Protein AF-A0A7S2DD10-F1 (afdb_monomer_lite)

Foldseek 3Di:
DDDDDDPPPPPPPPPDPPPPPCLLVLAQCVVVVVPQQVPDPDPVSVLVSCVVCLVVGDPSVVLVNQLFVQQQVVLCVQDHGTPSDSSSSCCLQPVDDLVRGDPSNSVSHDDPPPPDDPPPPQDPVNVVVVVVVVVVVVVVVVVVVVVVVVVVVVPVPPDDPDPDPVVVVVVPPPDDDDD

pLDDT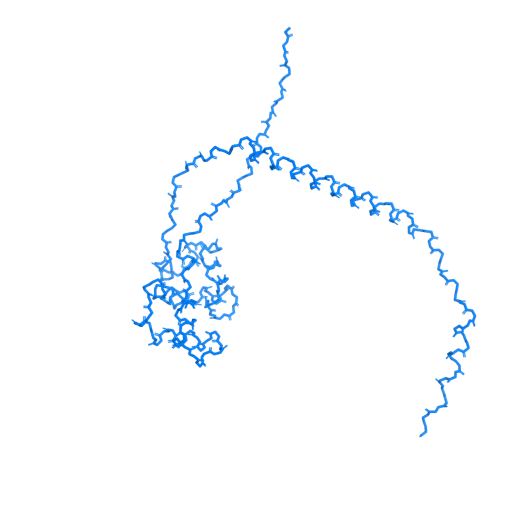: mean 71.09, std 17.55, range [38.5, 95.31]

Radius of gyration: 30.31 Å; chains: 1; bounding box: 84×60×71 Å

Sequence (179 aa):
DSLSNVTMKTLLFAFFLTSVPHVVRANCDKAVGDGLCPDAFTLEETATCLIANREKVYDTCKAFIDMNVKCGSELARCGGGIAWGGDATLCVTQWTRKEDLSPECASTLPEPVVEEEKEEEVDDATAARRAKRKRARAKAAEEVRNLNEKNSKKGKGAKKPKPSKRSRRKAKAIDDDDL

Organism: NCBI:txid3111310

Secondary structure (DSSP, 8-state):
---------------------GGGG--SHHHHHTTSSTT--SHHHHHHHHHHTGGGS-HHHHHHHHHHHHTHHHHHHTTSS---SHHHHHIIIIIS-GGGS-HHHHHHSPP------------HHHHHHHHHHHHHHHHHHHHHHHHHHHHHHHGGG---PPPPTTGGGTTTSSSS---

Structure (mmCIF, N/CA/C/O backbone):
data_AF-A0A7S2DD10-F1
#
_entry.id   AF-A0A7S2DD10-F1
#
loop_
_atom_site.group_PDB
_atom_site.id
_atom_site.type_symbol
_atom_site.label_atom_id
_atom_site.label_alt_id
_atom_site.label_comp_id
_atom_site.label_asym_id
_atom_site.label_entity_id
_atom_site.label_seq_id
_atom_site.pdbx_PDB_ins_code
_atom_site.Cartn_x
_atom_site.Cartn_y
_atom_site.Cartn_z
_atom_site.occupancy
_atom_site.B_iso_or_equiv
_atom_site.auth_seq_id
_atom_site.auth_comp_id
_atom_site.auth_asym_id
_atom_site.auth_atom_id
_atom_site.pdbx_PDB_model_num
ATOM 1 N N . ASP A 1 1 ? -51.192 -15.282 31.473 1.00 41.16 1 ASP A N 1
ATOM 2 C CA . ASP A 1 1 ? -50.997 -14.746 30.106 1.00 41.16 1 ASP A CA 1
ATOM 3 C C . ASP A 1 1 ? -50.657 -13.269 30.191 1.00 41.16 1 ASP A C 1
ATOM 5 O O . ASP A 1 1 ? -51.283 -12.585 30.981 1.00 41.16 1 ASP A O 1
ATOM 9 N N . SER A 1 2 ? -49.714 -12.663 29.484 1.00 41.16 2 SER A N 1
ATOM 10 C CA . SER A 1 2 ? -48.621 -13.097 28.618 1.00 41.16 2 SER A CA 1
ATOM 11 C C . SER A 1 2 ? -47.687 -11.877 28.500 1.00 41.16 2 SER A C 1
ATOM 13 O O . SER A 1 2 ? -48.106 -10.741 28.733 1.00 41.16 2 SER A O 1
ATOM 15 N N . LEU A 1 3 ? -46.414 -12.122 28.216 1.00 43.12 3 LEU A N 1
ATOM 16 C CA . LEU A 1 3 ? -45.301 -11.185 28.339 1.00 43.12 3 LEU A CA 1
ATOM 17 C C . LEU A 1 3 ? -45.312 -10.030 27.315 1.00 43.12 3 LEU A C 1
ATOM 19 O O . LEU A 1 3 ? -45.452 -10.234 26.117 1.00 43.12 3 LEU A O 1
ATOM 23 N N . SER A 1 4 ? -45.054 -8.826 27.829 1.00 47.06 4 SER A N 1
ATOM 24 C CA . SER A 1 4 ? -43.957 -7.927 27.434 1.00 47.06 4 SER A CA 1
ATOM 25 C C . SER A 1 4 ? -43.593 -7.815 25.941 1.00 47.06 4 SER A C 1
ATOM 27 O O . SER A 1 4 ? -42.701 -8.503 25.448 1.00 47.06 4 SER A O 1
ATOM 29 N N . ASN A 1 5 ? -44.160 -6.814 25.263 1.00 47.09 5 ASN A N 1
ATOM 30 C CA . ASN A 1 5 ? -43.625 -6.271 24.011 1.00 47.09 5 ASN A CA 1
ATOM 31 C C . ASN A 1 5 ? -42.344 -5.461 24.287 1.00 47.09 5 ASN A C 1
ATOM 33 O O . ASN A 1 5 ? -42.412 -4.281 24.631 1.00 47.09 5 ASN A O 1
ATOM 37 N N . VAL A 1 6 ? -41.171 -6.080 24.128 1.00 45.56 6 VAL A N 1
ATOM 38 C CA . VAL A 1 6 ? -39.887 -5.367 24.047 1.00 45.56 6 VAL A CA 1
ATOM 39 C C . VAL A 1 6 ? -39.409 -5.432 22.604 1.00 45.56 6 VAL A C 1
ATOM 41 O O . VAL A 1 6 ? -38.817 -6.409 22.157 1.00 45.56 6 VAL A O 1
ATOM 44 N N . THR A 1 7 ? -39.691 -4.366 21.862 1.00 43.81 7 THR A N 1
ATOM 45 C CA . THR A 1 7 ? -39.184 -4.109 20.515 1.00 43.81 7 THR A CA 1
ATOM 46 C C . THR A 1 7 ? -37.665 -3.919 20.578 1.00 43.81 7 THR A C 1
ATOM 48 O O . THR A 1 7 ? -37.153 -2.820 20.799 1.00 43.81 7 THR A O 1
ATOM 51 N N . MET A 1 8 ? -36.920 -5.014 20.405 1.00 41.28 8 MET A N 1
ATOM 52 C CA . MET A 1 8 ? -35.482 -4.988 20.141 1.00 41.28 8 MET A CA 1
ATOM 53 C C . MET A 1 8 ? -35.248 -4.328 18.779 1.00 41.28 8 MET A C 1
ATOM 55 O O . MET A 1 8 ? -35.354 -4.958 17.734 1.00 41.28 8 MET A O 1
ATOM 59 N N . LYS A 1 9 ? -34.930 -3.030 18.789 1.00 43.28 9 LYS A N 1
ATOM 60 C CA . LYS A 1 9 ? -34.330 -2.346 17.639 1.00 43.28 9 LYS A CA 1
ATOM 61 C C . LYS A 1 9 ? -32.928 -2.911 17.426 1.00 43.28 9 LYS A C 1
ATOM 63 O O . LYS A 1 9 ? -31.978 -2.530 18.113 1.00 43.28 9 LYS A O 1
ATOM 68 N N . THR A 1 10 ? -32.825 -3.843 16.488 1.00 46.47 10 THR A N 1
ATOM 69 C CA . THR A 1 10 ? -31.584 -4.418 15.976 1.00 46.47 10 THR A CA 1
ATOM 70 C C . THR A 1 10 ? -30.744 -3.301 15.357 1.00 46.47 10 THR A C 1
ATOM 72 O O . THR A 1 10 ? -30.996 -2.841 14.248 1.00 46.47 10 THR A O 1
ATOM 75 N N . LEU A 1 11 ? -29.763 -2.804 16.111 1.00 47.31 11 LEU A N 1
ATOM 76 C CA . LEU A 1 11 ? -28.723 -1.917 15.598 1.00 47.31 11 LEU A CA 1
ATOM 77 C C . LEU A 1 11 ? -27.771 -2.756 14.738 1.00 47.31 11 LEU A C 1
ATOM 79 O O . LEU A 1 11 ? -26.797 -3.315 15.248 1.00 47.31 11 LEU A O 1
ATOM 83 N N . LEU A 1 12 ? -28.088 -2.847 13.445 1.00 42.78 12 LEU A N 1
ATOM 84 C CA . LEU A 1 12 ? -27.205 -3.332 12.387 1.00 42.78 12 LEU A CA 1
ATOM 85 C C . LEU A 1 12 ? -25.994 -2.397 12.293 1.00 42.78 12 LEU A C 1
ATOM 87 O O . LEU A 1 12 ? -26.005 -1.382 11.604 1.00 42.78 12 LEU A O 1
ATOM 91 N N . PHE A 1 13 ? -24.945 -2.716 13.045 1.00 46.22 13 PHE A N 1
ATOM 92 C CA . PHE A 1 13 ? -23.623 -2.151 12.810 1.00 46.22 13 PHE A CA 1
ATOM 93 C C . PHE A 1 13 ? -22.974 -2.963 11.691 1.00 46.22 13 PHE A C 1
ATOM 95 O O . PHE A 1 13 ? -22.370 -4.004 11.950 1.00 46.22 13 PHE A O 1
ATOM 102 N N . ALA A 1 14 ? -23.138 -2.476 10.459 1.00 45.03 14 ALA A N 1
ATOM 103 C CA . ALA A 1 14 ? -22.429 -2.941 9.275 1.00 45.03 14 ALA A CA 1
ATOM 104 C C . A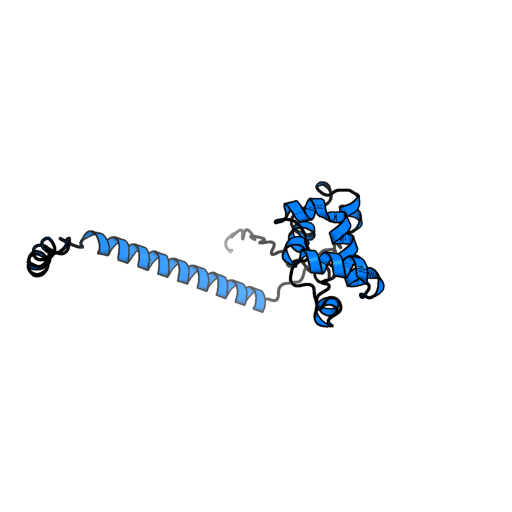LA A 1 14 ? -20.922 -2.766 9.502 1.00 45.03 14 ALA A C 1
ATOM 106 O O . ALA A 1 14 ? -20.374 -1.668 9.405 1.00 45.03 14 ALA A O 1
ATOM 107 N N . PHE A 1 15 ? -20.256 -3.847 9.899 1.00 46.59 15 PHE A N 1
ATOM 108 C CA . PHE A 1 15 ? -18.805 -3.889 9.955 1.00 46.59 15 PHE A CA 1
ATOM 109 C C . PHE A 1 15 ? -18.340 -4.466 8.625 1.00 46.59 15 PHE A C 1
ATOM 111 O O . PHE A 1 15 ? -18.319 -5.680 8.448 1.00 46.59 15 PHE A O 1
ATOM 118 N N . PHE A 1 16 ? -18.034 -3.564 7.693 1.00 38.50 16 PHE A N 1
ATOM 119 C CA . PHE A 1 16 ? -17.403 -3.854 6.412 1.00 38.50 16 PHE A CA 1
ATOM 120 C C . PHE A 1 16 ? -16.104 -4.633 6.656 1.00 38.50 16 PHE A C 1
ATOM 122 O O . PHE A 1 16 ? -15.060 -4.049 6.943 1.00 38.50 16 PHE A O 1
ATOM 129 N N . LEU A 1 17 ? -16.151 -5.962 6.574 1.00 45.66 17 LEU A N 1
ATOM 130 C CA . LEU A 1 17 ? -14.956 -6.742 6.286 1.00 45.66 17 LEU A CA 1
ATOM 131 C C . LEU A 1 17 ? -14.751 -6.647 4.781 1.00 45.66 17 LEU A C 1
ATOM 133 O O . LEU A 1 17 ? -15.208 -7.487 4.017 1.00 45.66 17 LEU A O 1
ATOM 137 N N . THR A 1 18 ? -14.104 -5.564 4.357 1.00 41.22 18 THR A N 1
ATOM 138 C CA . THR A 1 18 ? -13.596 -5.432 2.996 1.00 41.22 18 THR A CA 1
ATOM 139 C C . THR A 1 18 ? -12.593 -6.562 2.779 1.00 41.22 18 THR A C 1
ATOM 141 O O . THR A 1 18 ? -11.453 -6.481 3.246 1.00 41.22 18 THR A O 1
ATOM 144 N N . SER A 1 19 ? -13.022 -7.636 2.114 1.00 42.78 19 SER A N 1
ATOM 145 C CA . SER A 1 19 ? -12.125 -8.526 1.384 1.00 42.78 19 SER A CA 1
ATOM 146 C C . SER A 1 19 ? -11.408 -7.642 0.375 1.00 42.78 19 SER A C 1
ATOM 148 O O . SER A 1 19 ? -11.958 -7.259 -0.654 1.00 42.78 19 SER A O 1
ATOM 150 N N . VAL A 1 20 ? -10.234 -7.154 0.765 1.00 45.28 20 VAL A N 1
ATOM 151 C CA . VAL A 1 20 ? -9.464 -6.251 -0.073 1.00 45.28 20 VAL A CA 1
ATOM 152 C C . VAL A 1 20 ? -9.004 -7.093 -1.267 1.00 45.28 20 VAL A C 1
ATOM 154 O O . VAL A 1 20 ? -8.270 -8.066 -1.046 1.00 45.28 20 VAL A O 1
ATOM 157 N N . PRO A 1 21 ? -9.436 -6.783 -2.506 1.00 48.09 21 PRO A N 1
ATOM 158 C CA . PRO A 1 21 ? -9.063 -7.577 -3.666 1.00 48.09 21 PRO A CA 1
ATOM 159 C C . PRO A 1 21 ? -7.539 -7.688 -3.718 1.00 48.09 21 PRO A C 1
ATOM 161 O O . PRO A 1 21 ? -6.827 -6.726 -3.423 1.00 48.09 21 PRO A O 1
ATOM 164 N N . HIS A 1 22 ? -7.022 -8.867 -4.071 1.00 45.66 22 HIS A N 1
ATOM 165 C CA . HIS A 1 22 ? -5.585 -9.186 -4.051 1.00 45.66 22 HIS A CA 1
ATOM 166 C C . HIS A 1 22 ? -4.706 -8.226 -4.873 1.00 45.66 22 HIS A C 1
ATOM 168 O O . HIS A 1 22 ? -3.489 -8.208 -4.713 1.00 45.66 22 HIS A O 1
ATOM 174 N N . VAL A 1 23 ? -5.318 -7.376 -5.694 1.00 48.66 23 VAL A N 1
ATOM 175 C CA . VAL A 1 23 ? -4.671 -6.298 -6.444 1.00 48.66 23 VAL A CA 1
ATOM 176 C C . VAL A 1 23 ? -4.190 -5.153 -5.541 1.00 48.66 23 VAL A C 1
ATOM 178 O O . VAL A 1 23 ? -3.159 -4.559 -5.820 1.00 48.66 23 VAL A O 1
ATOM 181 N N . VAL A 1 24 ? -4.835 -4.890 -4.398 1.00 49.28 24 VAL A N 1
ATOM 182 C CA . VAL A 1 24 ? -4.359 -3.870 -3.431 1.00 49.28 24 VAL A CA 1
ATOM 183 C C . VAL A 1 24 ? -3.124 -4.357 -2.659 1.00 49.28 24 VAL A C 1
ATOM 185 O O . VAL A 1 24 ? -2.498 -3.602 -1.924 1.00 49.28 24 VAL A O 1
ATOM 188 N N . ARG A 1 25 ? -2.748 -5.628 -2.835 1.00 51.66 25 ARG A N 1
ATOM 189 C CA . ARG A 1 25 ? -1.508 -6.208 -2.312 1.00 51.66 25 ARG A CA 1
ATOM 190 C C . ARG A 1 25 ? -0.504 -6.532 -3.420 1.00 51.66 25 ARG A C 1
ATOM 192 O O . ARG A 1 25 ? 0.457 -7.261 -3.178 1.00 51.66 25 ARG A O 1
ATOM 199 N N . ALA A 1 26 ? -0.731 -6.025 -4.633 1.00 59.25 26 ALA A N 1
ATOM 200 C CA . ALA A 1 26 ? 0.226 -6.105 -5.723 1.00 59.25 26 ALA A CA 1
ATOM 201 C C . ALA A 1 26 ? 1.312 -5.046 -5.509 1.00 59.25 26 ALA A C 1
ATOM 203 O O . ALA A 1 26 ? 1.328 -4.017 -6.166 1.00 59.25 26 ALA A O 1
ATOM 204 N N . ASN A 1 27 ? 2.212 -5.290 -4.562 1.00 73.38 27 ASN A N 1
ATOM 205 C CA . ASN A 1 27 ? 3.394 -4.455 -4.396 1.00 73.38 27 ASN A CA 1
ATOM 206 C C . ASN A 1 27 ? 4.523 -5.025 -5.252 1.00 73.38 27 ASN A C 1
ATOM 208 O O . ASN A 1 27 ? 4.582 -6.236 -5.471 1.00 73.38 27 ASN A O 1
ATOM 212 N N . CYS A 1 28 ? 5.457 -4.178 -5.680 1.00 83.25 28 CYS A N 1
ATOM 213 C CA . CYS A 1 28 ? 6.710 -4.598 -6.313 1.00 83.25 28 CYS A CA 1
ATOM 214 C C . CYS A 1 28 ? 7.781 -5.034 -5.290 1.00 83.25 28 CYS A C 1
ATOM 216 O O . CYS A 1 28 ? 8.940 -5.214 -5.660 1.00 83.25 28 CYS A O 1
ATOM 218 N N . ASP A 1 29 ? 7.400 -5.237 -4.021 1.00 84.00 29 ASP A N 1
ATOM 219 C CA . ASP A 1 29 ? 8.297 -5.504 -2.887 1.00 84.00 29 ASP A CA 1
ATOM 220 C C . ASP A 1 29 ? 9.268 -6.656 -3.143 1.00 84.00 29 ASP A C 1
ATOM 222 O O . ASP A 1 29 ? 10.433 -6.570 -2.770 1.00 84.00 29 ASP A O 1
ATOM 226 N N . LYS A 1 30 ? 8.819 -7.725 -3.814 1.00 84.31 30 LYS A N 1
ATOM 227 C CA . LYS A 1 30 ? 9.697 -8.850 -4.148 1.00 84.31 30 LYS A CA 1
ATOM 228 C C . LYS A 1 30 ? 10.743 -8.455 -5.191 1.00 84.31 30 LYS A C 1
ATOM 230 O O . LYS A 1 30 ? 11.906 -8.772 -5.016 1.00 84.31 30 LYS A O 1
ATOM 235 N N . ALA A 1 31 ? 10.356 -7.733 -6.243 1.00 85.25 31 ALA A N 1
ATOM 236 C CA . ALA A 1 31 ? 11.300 -7.286 -7.268 1.00 85.25 31 ALA A CA 1
ATOM 237 C C . ALA A 1 31 ? 12.331 -6.295 -6.701 1.00 85.25 31 ALA A C 1
ATOM 239 O O . ALA A 1 31 ? 13.512 -6.366 -7.037 1.00 85.25 31 ALA A O 1
ATOM 240 N N . VAL A 1 32 ? 11.893 -5.403 -5.809 1.00 84.69 32 VAL A N 1
ATOM 241 C CA . VAL A 1 32 ? 12.782 -4.478 -5.093 1.00 84.69 32 VAL A CA 1
ATOM 242 C C . VAL A 1 32 ? 13.696 -5.248 -4.131 1.00 84.69 32 VAL A C 1
ATOM 244 O O . VAL A 1 32 ? 14.905 -5.040 -4.142 1.00 84.69 32 VAL A O 1
ATOM 247 N N . GLY A 1 33 ? 13.145 -6.187 -3.356 1.00 83.62 33 GLY A N 1
ATOM 248 C CA . GLY A 1 33 ? 13.887 -7.015 -2.399 1.00 83.62 33 GLY A CA 1
ATOM 249 C C . GLY A 1 33 ? 14.872 -7.999 -3.039 1.00 83.62 33 GLY A C 1
ATOM 250 O O . GLY A 1 33 ? 15.914 -8.274 -2.452 1.00 83.62 33 GLY A O 1
ATOM 251 N N . ASP A 1 34 ? 14.589 -8.468 -4.256 1.00 86.75 34 ASP A N 1
ATOM 252 C CA . ASP A 1 34 ? 15.485 -9.308 -5.063 1.00 86.75 34 ASP A CA 1
ATOM 253 C C . ASP A 1 34 ? 16.639 -8.491 -5.692 1.00 86.75 34 ASP A C 1
ATOM 255 O O . ASP A 1 34 ? 17.501 -9.047 -6.374 1.00 86.75 34 ASP A O 1
ATOM 259 N N . GLY A 1 35 ? 16.683 -7.173 -5.459 1.00 87.06 35 GLY A N 1
ATOM 260 C CA . GLY A 1 35 ? 17.782 -6.305 -5.878 1.00 87.06 35 GLY A CA 1
ATOM 261 C C . GLY A 1 35 ? 17.693 -5.829 -7.326 1.00 87.06 35 GLY A C 1
ATOM 262 O O . GLY A 1 35 ? 18.718 -5.483 -7.907 1.00 87.06 35 GLY A O 1
ATOM 263 N N . LEU A 1 36 ? 16.496 -5.789 -7.929 1.00 90.00 36 LEU A N 1
ATOM 264 C CA . LEU A 1 36 ? 16.321 -5.270 -9.295 1.00 90.00 36 LEU A CA 1
ATOM 265 C C . LEU A 1 36 ? 16.697 -3.782 -9.411 1.00 90.00 36 LEU A C 1
ATOM 267 O O . LEU A 1 36 ? 17.123 -3.334 -10.474 1.00 90.00 36 LEU A O 1
ATOM 271 N N . CYS A 1 37 ? 16.553 -3.037 -8.313 1.00 90.00 37 CYS A N 1
ATOM 272 C CA . CYS A 1 37 ? 16.845 -1.610 -8.210 1.00 90.00 37 CYS A CA 1
ATOM 273 C C . CYS A 1 37 ? 17.765 -1.342 -7.005 1.00 90.00 37 CYS A C 1
ATOM 275 O O . CYS A 1 37 ? 17.302 -0.800 -6.004 1.00 90.00 37 CYS A O 1
ATOM 277 N N . PRO A 1 38 ? 19.046 -1.753 -7.057 1.00 88.69 38 PRO A N 1
ATOM 278 C CA . PRO A 1 38 ? 19.941 -1.697 -5.899 1.00 88.69 38 PRO A CA 1
ATOM 279 C 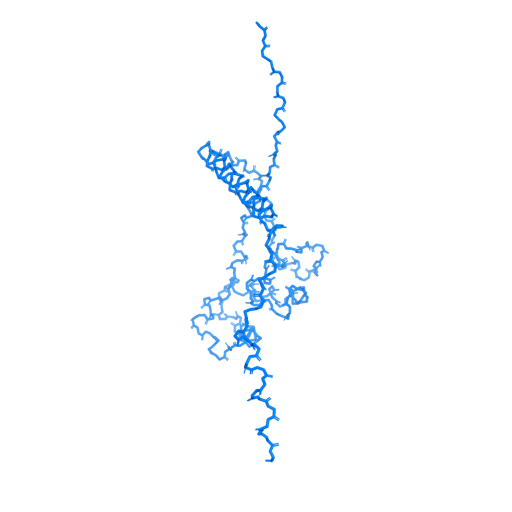C . PRO A 1 38 ? 20.383 -0.268 -5.549 1.00 88.69 38 PRO A C 1
ATOM 281 O O . PRO A 1 38 ? 20.688 0.007 -4.393 1.00 88.69 38 PRO A O 1
ATOM 284 N N . ASP A 1 39 ? 20.380 0.633 -6.534 1.00 89.69 39 ASP A N 1
ATOM 285 C CA . ASP A 1 39 ? 20.827 2.024 -6.391 1.00 89.69 39 ASP A CA 1
ATOM 286 C C . ASP A 1 39 ? 19.671 3.000 -6.115 1.00 89.69 39 ASP A C 1
ATOM 288 O O . ASP A 1 39 ? 19.875 4.209 -6.035 1.00 89.69 39 ASP A O 1
ATOM 292 N N . ALA A 1 40 ? 18.441 2.491 -6.007 1.00 86.44 40 ALA A N 1
ATOM 293 C CA . ALA A 1 40 ? 17.265 3.306 -5.754 1.00 86.44 40 ALA A CA 1
ATOM 294 C C . ALA A 1 40 ? 17.046 3.455 -4.245 1.00 86.44 40 ALA A C 1
ATOM 296 O O . ALA A 1 40 ? 16.572 2.534 -3.580 1.00 86.44 40 ALA A O 1
ATOM 297 N N . PHE A 1 41 ? 17.381 4.625 -3.702 1.00 82.44 41 PHE A N 1
ATOM 298 C CA . PHE A 1 41 ? 17.238 4.914 -2.270 1.00 82.44 41 PHE A CA 1
ATOM 299 C C . PHE A 1 41 ? 16.002 5.763 -1.974 1.00 82.44 41 PHE A C 1
ATOM 301 O O . PHE A 1 41 ? 15.492 5.763 -0.852 1.00 82.44 41 PHE A O 1
ATOM 308 N N . THR A 1 42 ? 15.504 6.474 -2.983 1.00 85.06 42 THR A N 1
ATOM 309 C CA . THR A 1 42 ? 14.269 7.254 -2.912 1.00 85.06 42 THR A CA 1
ATOM 310 C C . THR A 1 42 ? 13.115 6.552 -3.629 1.00 85.06 42 THR A C 1
ATOM 312 O O . THR A 1 42 ? 13.301 5.706 -4.510 1.00 85.06 42 THR A O 1
ATOM 315 N N . LEU A 1 43 ? 11.883 6.925 -3.270 1.00 78.94 43 LEU A N 1
ATOM 316 C CA . LEU A 1 43 ? 10.671 6.436 -3.937 1.00 78.94 43 LEU A CA 1
ATOM 317 C C . LEU A 1 43 ? 10.642 6.817 -5.425 1.00 78.94 43 LEU A C 1
ATOM 319 O O . LEU A 1 43 ? 10.184 6.024 -6.241 1.00 78.94 43 LEU A O 1
ATOM 323 N N . GLU A 1 44 ? 11.162 7.991 -5.788 1.00 82.88 44 GLU A N 1
ATOM 324 C CA . GLU A 1 44 ? 11.210 8.467 -7.176 1.00 82.88 44 GLU A CA 1
ATOM 325 C C . GLU A 1 44 ? 12.234 7.695 -8.020 1.00 82.88 44 GLU A C 1
ATOM 327 O O . GLU A 1 44 ? 11.953 7.306 -9.157 1.00 82.88 44 GLU A O 1
ATOM 332 N N . GLU A 1 45 ? 13.409 7.405 -7.459 1.00 87.69 45 GLU A N 1
ATOM 333 C CA . GLU A 1 45 ? 14.408 6.552 -8.114 1.00 87.69 45 GLU A CA 1
ATOM 334 C C . GLU A 1 45 ? 13.889 5.122 -8.266 1.00 87.69 45 GLU A C 1
ATOM 336 O O . GLU A 1 45 ? 14.058 4.506 -9.320 1.00 87.69 45 GLU A O 1
ATOM 341 N N . THR A 1 46 ? 13.197 4.612 -7.242 1.00 86.56 46 THR A N 1
ATOM 342 C CA . THR A 1 46 ? 12.590 3.275 -7.274 1.00 86.56 46 THR A CA 1
ATOM 343 C C . THR A 1 46 ? 11.523 3.207 -8.360 1.00 86.56 46 THR A C 1
ATOM 345 O O . THR A 1 46 ? 11.529 2.282 -9.169 1.00 86.56 46 THR A O 1
ATOM 348 N N . ALA A 1 47 ? 10.661 4.222 -8.441 1.00 84.75 47 ALA A N 1
ATOM 349 C CA . ALA A 1 47 ? 9.666 4.369 -9.497 1.00 84.75 47 ALA A CA 1
ATOM 350 C C . ALA A 1 47 ? 10.303 4.330 -10.887 1.00 84.75 47 ALA A C 1
ATOM 352 O O . ALA A 1 47 ? 9.921 3.529 -11.740 1.00 84.75 47 ALA A O 1
ATOM 353 N N . THR A 1 48 ? 11.312 5.176 -11.099 1.00 90.19 48 THR A N 1
ATOM 354 C CA . THR A 1 48 ? 11.999 5.313 -12.387 1.00 90.19 48 THR A CA 1
ATOM 355 C C . THR A 1 48 ? 12.671 4.002 -12.789 1.00 90.19 48 THR A C 1
ATOM 357 O O . THR A 1 48 ? 12.542 3.556 -13.930 1.00 90.19 48 THR A O 1
ATOM 360 N N . CYS A 1 49 ? 13.330 3.334 -11.840 1.00 92.06 49 CYS A N 1
ATOM 361 C CA . CYS A 1 49 ? 13.961 2.040 -12.066 1.00 92.06 49 CYS A CA 1
ATOM 362 C C . CYS A 1 49 ? 12.944 0.934 -12.393 1.00 92.06 49 CYS A C 1
ATOM 364 O O . CYS A 1 49 ? 13.171 0.153 -13.323 1.00 92.06 49 CYS A O 1
ATOM 366 N N . LEU A 1 50 ? 11.820 0.873 -11.673 1.00 90.44 50 LEU A N 1
ATOM 367 C CA . LEU A 1 50 ? 10.764 -0.113 -11.914 1.00 90.44 50 LEU A CA 1
ATOM 368 C C . LEU A 1 50 ? 10.091 0.098 -13.272 1.00 90.44 50 LEU A C 1
ATOM 370 O O . LEU A 1 50 ? 9.878 -0.873 -13.993 1.00 90.44 50 LEU A O 1
ATOM 374 N N . ILE A 1 51 ? 9.828 1.349 -13.663 1.00 91.56 51 ILE A N 1
ATOM 375 C CA . ILE A 1 51 ? 9.306 1.684 -14.996 1.00 91.56 51 ILE A CA 1
ATOM 376 C C . ILE A 1 51 ? 10.299 1.242 -16.082 1.00 91.56 51 ILE A C 1
ATOM 378 O O . ILE A 1 51 ? 9.906 0.584 -17.045 1.00 91.56 51 ILE A O 1
ATOM 382 N N . ALA A 1 52 ? 11.594 1.527 -15.909 1.00 93.56 52 ALA A N 1
ATOM 383 C CA . ALA A 1 52 ? 12.632 1.132 -16.865 1.00 93.56 52 ALA A CA 1
ATOM 384 C C . ALA A 1 52 ? 12.807 -0.395 -16.972 1.00 93.56 52 ALA A C 1
ATOM 386 O O . ALA A 1 52 ? 13.150 -0.915 -18.034 1.00 93.56 52 ALA A O 1
ATOM 387 N N . ASN A 1 53 ? 12.555 -1.128 -15.884 1.00 93.00 53 ASN A N 1
ATOM 388 C CA . ASN A 1 53 ? 12.670 -2.585 -15.823 1.00 93.00 53 ASN A CA 1
ATOM 389 C C . ASN A 1 53 ? 11.311 -3.296 -15.822 1.00 93.00 53 ASN A C 1
ATOM 391 O O . ASN A 1 53 ? 11.234 -4.457 -15.412 1.00 93.00 53 ASN A O 1
ATOM 395 N N . ARG A 1 54 ? 10.254 -2.648 -16.331 1.00 92.06 54 ARG A N 1
ATOM 396 C CA . ARG A 1 54 ? 8.886 -3.188 -16.350 1.00 92.06 54 ARG A CA 1
ATOM 397 C C . ARG A 1 54 ? 8.811 -4.600 -16.926 1.00 92.06 54 ARG A C 1
ATOM 399 O O . ARG A 1 54 ? 8.062 -5.425 -16.427 1.00 92.06 54 ARG A O 1
ATOM 406 N N . GLU A 1 55 ? 9.606 -4.930 -17.939 1.00 93.06 55 GLU A N 1
ATOM 407 C CA . GLU A 1 55 ? 9.554 -6.268 -18.542 1.00 93.06 55 GLU A CA 1
ATOM 408 C C . GLU A 1 55 ? 10.208 -7.376 -17.709 1.00 93.06 55 GLU A C 1
ATOM 410 O O . GLU A 1 55 ? 9.918 -8.550 -17.930 1.00 93.06 55 GLU A O 1
ATOM 415 N N . LYS A 1 56 ? 11.042 -7.015 -16.729 1.00 91.75 56 LYS A N 1
ATOM 416 C CA . LYS A 1 56 ? 11.762 -7.954 -15.855 1.00 91.75 56 LYS A CA 1
ATOM 417 C C . LYS A 1 56 ? 11.028 -8.251 -14.547 1.00 91.75 56 LYS A C 1
ATOM 419 O O . LYS A 1 56 ? 11.481 -9.101 -13.785 1.00 91.75 56 LYS A O 1
ATOM 424 N N . VAL A 1 57 ? 9.927 -7.556 -14.267 1.00 90.00 57 VAL A N 1
ATOM 425 C CA . VAL A 1 57 ? 9.095 -7.816 -13.087 1.00 90.00 57 VAL A CA 1
ATOM 426 C C . VAL A 1 57 ? 7.954 -8.778 -13.419 1.00 90.00 57 VAL A C 1
ATOM 428 O O . VAL A 1 57 ? 7.587 -8.971 -14.576 1.00 90.00 57 VAL A O 1
ATOM 431 N N . TYR A 1 58 ? 7.382 -9.390 -12.388 1.00 88.81 58 TYR A N 1
ATOM 432 C CA . TYR A 1 58 ? 6.218 -10.265 -12.510 1.00 88.81 58 TYR A CA 1
ATOM 433 C C . TYR A 1 58 ? 4.944 -9.473 -12.844 1.00 88.81 58 TYR A C 1
ATOM 435 O O . TYR A 1 58 ? 4.833 -8.290 -12.519 1.00 88.81 58 TYR A O 1
ATOM 443 N N . ASP A 1 59 ? 3.960 -10.138 -13.453 1.00 88.81 59 ASP A N 1
ATOM 444 C CA . ASP A 1 59 ? 2.780 -9.492 -14.048 1.00 88.81 59 ASP A CA 1
ATOM 445 C C . ASP A 1 59 ? 1.980 -8.625 -13.072 1.00 88.81 59 ASP A C 1
ATOM 447 O O . ASP A 1 59 ? 1.514 -7.549 -13.438 1.00 88.81 59 ASP A O 1
ATOM 451 N N . THR A 1 60 ? 1.866 -9.034 -11.805 1.00 83.56 60 THR A N 1
ATOM 452 C CA . THR A 1 60 ? 1.155 -8.220 -10.809 1.00 83.56 60 THR A CA 1
ATOM 453 C C . THR A 1 60 ? 1.906 -6.929 -10.467 1.00 83.56 60 THR A C 1
ATOM 455 O O . THR A 1 60 ? 1.264 -5.903 -10.267 1.00 83.56 60 THR A O 1
ATOM 458 N N . CYS A 1 61 ? 3.244 -6.921 -10.494 1.00 86.19 61 CYS A N 1
ATOM 459 C CA . CYS A 1 61 ? 4.030 -5.690 -10.382 1.00 86.19 61 CYS A CA 1
ATOM 460 C C . CYS A 1 61 ? 3.954 -4.857 -11.672 1.00 86.19 61 CYS A C 1
ATOM 462 O O . CYS A 1 61 ? 3.866 -3.638 -11.581 1.00 86.19 61 CYS A O 1
ATOM 464 N N . LYS A 1 62 ? 3.877 -5.472 -12.865 1.00 89.38 62 LYS A N 1
ATOM 465 C CA . LYS A 1 62 ? 3.609 -4.729 -14.117 1.00 89.38 62 LYS A CA 1
ATOM 466 C C . LYS A 1 62 ? 2.279 -3.977 -14.049 1.00 89.38 62 LYS A C 1
ATOM 468 O O . LYS A 1 62 ? 2.237 -2.787 -14.338 1.00 89.38 62 LYS A O 1
ATOM 473 N N . ALA A 1 63 ? 1.217 -4.651 -13.610 1.00 85.56 63 ALA A N 1
ATOM 474 C CA . ALA A 1 63 ? -0.097 -4.037 -13.435 1.00 85.56 63 ALA A CA 1
ATOM 475 C C . ALA A 1 63 ? -0.069 -2.907 -12.390 1.00 85.56 63 ALA A C 1
ATOM 477 O O . ALA A 1 63 ? -0.689 -1.863 -12.589 1.00 85.56 63 ALA A O 1
ATOM 478 N N . PHE A 1 64 ? 0.693 -3.084 -11.306 1.00 83.94 64 PHE A N 1
ATOM 479 C CA . PHE A 1 64 ? 0.899 -2.040 -10.305 1.00 83.94 64 PHE A CA 1
ATOM 480 C C . PHE A 1 64 ? 1.640 -0.822 -10.871 1.00 83.94 64 PHE A C 1
ATOM 482 O O . PHE A 1 64 ? 1.197 0.304 -10.651 1.00 83.94 64 PHE A O 1
ATOM 489 N N . ILE A 1 65 ? 2.722 -1.036 -11.629 1.00 87.69 65 ILE A N 1
ATOM 490 C CA . ILE A 1 65 ? 3.463 0.023 -12.331 1.00 87.69 65 ILE A CA 1
ATOM 491 C C . ILE A 1 65 ? 2.515 0.792 -13.259 1.00 87.69 65 ILE A C 1
ATOM 493 O O . ILE A 1 65 ? 2.464 2.018 -13.203 1.00 87.69 65 ILE A O 1
ATOM 497 N N . ASP A 1 66 ? 1.725 0.084 -14.068 1.00 87.44 66 ASP A N 1
ATOM 498 C CA . ASP A 1 66 ? 0.806 0.702 -15.027 1.00 87.44 66 ASP A CA 1
ATOM 499 C C . ASP A 1 66 ? -0.269 1.549 -14.342 1.00 87.44 66 ASP A C 1
ATOM 501 O O . ASP A 1 66 ? -0.563 2.656 -14.794 1.00 87.44 66 ASP A O 1
ATOM 505 N N . MET A 1 67 ? -0.843 1.045 -13.247 1.00 85.25 67 MET A N 1
ATOM 506 C CA . MET A 1 67 ? -1.815 1.783 -12.443 1.00 85.25 67 MET A CA 1
ATOM 507 C C . MET A 1 67 ? -1.174 3.023 -11.811 1.00 85.25 67 MET A C 1
ATOM 509 O O . MET A 1 67 ? -1.746 4.104 -11.900 1.00 85.25 67 MET A O 1
ATOM 513 N N . ASN A 1 68 ? 0.046 2.920 -11.276 1.00 84.62 68 ASN A N 1
ATOM 514 C CA . ASN A 1 68 ? 0.767 4.070 -10.719 1.00 84.62 68 ASN A CA 1
ATOM 515 C C . ASN A 1 68 ? 1.043 5.160 -11.761 1.00 84.62 68 ASN A C 1
ATOM 517 O O . ASN A 1 68 ? 0.904 6.346 -11.465 1.00 84.62 68 ASN A O 1
ATOM 521 N N . VAL A 1 69 ? 1.415 4.766 -12.981 1.00 87.56 69 VAL A N 1
ATOM 522 C CA . VAL A 1 69 ? 1.676 5.698 -14.086 1.00 87.56 69 VAL A CA 1
ATOM 523 C C . VAL A 1 69 ? 0.384 6.371 -14.551 1.00 87.56 69 VAL A C 1
ATOM 525 O O . VAL A 1 69 ? 0.350 7.590 -14.699 1.00 87.56 69 VAL A O 1
ATOM 528 N N . LYS A 1 70 ? -0.690 5.601 -14.751 1.00 87.81 70 LYS A N 1
ATOM 529 C CA . LYS A 1 70 ? -1.967 6.113 -15.278 1.00 87.81 70 LYS A CA 1
ATOM 530 C C . LYS A 1 70 ? -2.797 6.878 -14.247 1.00 87.81 70 LYS A C 1
ATOM 532 O O . LYS A 1 70 ? -3.533 7.780 -14.620 1.00 87.81 70 LYS A O 1
ATOM 537 N N . CYS A 1 71 ? -2.665 6.554 -12.964 1.00 84.69 71 CYS A N 1
ATOM 538 C CA . CYS A 1 71 ? -3.332 7.251 -11.863 1.00 84.69 71 CYS A CA 1
ATOM 539 C C . CYS A 1 71 ? -2.453 8.333 -11.215 1.00 84.69 71 CYS A C 1
ATOM 541 O O . CYS A 1 71 ? -2.771 8.796 -10.121 1.00 84.69 71 CYS A O 1
ATOM 543 N N . GLY A 1 72 ? -1.318 8.710 -11.818 1.00 83.25 72 GLY A N 1
ATOM 544 C CA . GLY A 1 72 ? -0.308 9.556 -11.172 1.00 83.25 72 GLY A CA 1
ATOM 545 C C . GLY A 1 72 ? -0.856 10.882 -10.627 1.00 83.25 72 GLY A C 1
ATOM 546 O O . GLY A 1 72 ? -0.502 11.290 -9.520 1.00 83.25 72 GLY A O 1
ATOM 547 N N . SER A 1 73 ? -1.778 11.528 -11.346 1.00 81.88 73 SER A N 1
ATOM 548 C CA . SER A 1 73 ? -2.421 12.776 -10.907 1.00 81.88 73 SER A CA 1
ATOM 549 C C . SER A 1 73 ? -3.329 12.601 -9.688 1.00 81.88 73 SER A C 1
ATOM 551 O O . SER A 1 73 ? -3.372 13.456 -8.803 1.00 81.88 73 SER A O 1
ATOM 553 N N . GLU A 1 74 ? -4.055 11.496 -9.623 1.00 82.94 74 GLU A N 1
ATOM 554 C CA . GLU A 1 74 ? -4.992 11.150 -8.561 1.00 82.94 74 GLU A CA 1
ATOM 555 C C . GLU A 1 74 ? -4.230 10.696 -7.319 1.00 82.94 74 GLU A C 1
ATOM 557 O O . GLU A 1 74 ? -4.507 11.141 -6.206 1.00 82.94 74 GLU A O 1
ATOM 562 N N . LEU A 1 75 ? -3.185 9.904 -7.532 1.00 78.75 75 LEU A N 1
ATOM 563 C CA . LEU A 1 75 ? -2.244 9.461 -6.516 1.00 78.75 75 LEU A CA 1
ATOM 564 C C . LEU A 1 75 ? -1.471 10.633 -5.894 1.00 78.75 75 LEU A C 1
ATOM 566 O O . LEU A 1 75 ? -1.245 10.645 -4.684 1.00 78.75 75 LEU A O 1
ATOM 570 N N . ALA A 1 76 ? -1.129 11.668 -6.668 1.00 78.19 76 ALA A N 1
ATOM 571 C CA . ALA A 1 76 ? -0.499 12.875 -6.133 1.00 78.19 76 ALA A CA 1
ATOM 572 C C . ALA A 1 76 ? -1.398 13.604 -5.114 1.00 78.19 76 ALA A C 1
ATOM 574 O O . ALA A 1 76 ? -0.900 14.099 -4.096 1.00 78.19 76 ALA A O 1
ATOM 575 N N . ARG A 1 77 ? -2.724 13.608 -5.335 1.00 76.56 77 ARG A N 1
ATOM 576 C CA . ARG A 1 77 ? -3.720 14.183 -4.403 1.00 76.56 77 ARG A CA 1
ATOM 577 C C . ARG A 1 77 ? -3.832 13.382 -3.105 1.00 76.56 77 ARG A C 1
ATOM 579 O O . ARG A 1 77 ? -4.223 13.941 -2.085 1.00 76.56 77 ARG A O 1
ATOM 586 N N . CYS A 1 78 ? -3.455 12.107 -3.139 1.00 74.06 78 CYS A N 1
ATOM 587 C CA . CYS A 1 78 ? -3.504 11.189 -2.007 1.00 74.06 78 CYS A CA 1
ATOM 588 C C . CYS A 1 78 ? -2.319 11.293 -1.033 1.00 74.06 78 CYS A C 1
ATOM 590 O O . CYS A 1 78 ? -2.330 10.592 -0.024 1.00 74.06 78 CYS A O 1
ATOM 592 N N . GLY A 1 79 ? -1.325 12.162 -1.274 1.00 60.09 79 GLY A N 1
ATOM 593 C CA . GLY A 1 79 ? -0.287 12.419 -0.266 1.00 60.09 79 GLY A CA 1
ATOM 594 C C . GLY A 1 79 ? 1.132 12.685 -0.759 1.00 60.09 79 GLY A C 1
ATOM 595 O O . GLY A 1 79 ? 2.068 12.312 -0.060 1.00 60.09 79 GLY A O 1
ATOM 596 N N . GLY A 1 80 ? 1.321 13.370 -1.893 1.00 55.91 80 GLY A N 1
ATOM 597 C CA . GLY A 1 80 ? 2.601 14.051 -2.138 1.00 55.91 80 GLY A CA 1
ATOM 598 C C . GLY A 1 80 ? 3.543 13.414 -3.155 1.00 55.91 80 GLY A C 1
ATOM 599 O O . GLY A 1 80 ? 4.746 13.374 -2.929 1.00 55.91 80 GLY A O 1
ATOM 600 N N . GLY A 1 81 ? 3.023 13.004 -4.309 1.00 57.53 81 GLY A N 1
ATOM 601 C CA . GLY A 1 81 ? 3.832 13.001 -5.530 1.00 57.53 81 GLY A CA 1
ATOM 602 C C . GLY A 1 81 ? 3.868 11.679 -6.267 1.00 57.53 81 GLY A C 1
ATOM 603 O O . GLY A 1 81 ? 3.641 11.703 -7.468 1.00 57.53 81 GLY A O 1
ATOM 604 N N . ILE A 1 82 ? 4.073 10.533 -5.606 1.00 58.72 82 ILE A N 1
ATOM 605 C CA . ILE A 1 82 ? 4.057 9.239 -6.306 1.00 58.72 82 ILE A CA 1
ATOM 606 C C . ILE A 1 82 ? 3.660 8.069 -5.382 1.00 58.72 82 ILE A C 1
ATOM 608 O O . ILE A 1 82 ? 4.120 7.974 -4.246 1.00 58.72 82 ILE A O 1
ATOM 612 N N . ALA A 1 83 ? 2.810 7.160 -5.870 1.00 58.75 83 ALA A N 1
ATOM 613 C CA . ALA A 1 83 ? 2.134 6.121 -5.082 1.00 58.75 83 ALA A CA 1
ATOM 614 C C . ALA A 1 83 ? 2.862 4.788 -4.905 1.00 58.75 83 ALA A C 1
ATOM 616 O O . ALA A 1 83 ? 2.259 3.749 -4.634 1.00 58.75 83 ALA A O 1
ATOM 617 N N . TRP A 1 84 ? 4.183 4.814 -4.974 1.00 66.38 84 TRP A N 1
ATOM 618 C CA . TRP A 1 84 ? 4.980 3.610 -4.752 1.00 66.38 84 TRP A CA 1
ATOM 619 C C . TRP A 1 84 ? 5.001 3.171 -3.279 1.00 66.38 84 TRP A C 1
ATOM 621 O O . TRP A 1 84 ? 5.539 2.115 -2.964 1.00 66.38 84 TRP A O 1
ATOM 631 N N . GLY A 1 85 ? 4.390 3.952 -2.378 1.00 62.53 85 GLY A N 1
ATOM 632 C CA . GLY A 1 85 ? 4.083 3.556 -1.004 1.00 62.53 85 GLY A CA 1
ATOM 633 C C . GLY A 1 85 ? 2.683 2.944 -0.878 1.00 62.53 85 GLY A C 1
ATOM 634 O O . GLY A 1 85 ? 1.722 3.452 -1.453 1.00 62.53 85 GLY A O 1
ATOM 635 N N . GLY A 1 86 ? 2.552 1.883 -0.075 1.00 58.41 86 GLY A N 1
ATOM 636 C CA . GLY A 1 86 ? 1.313 1.096 0.053 1.00 58.41 86 GLY A CA 1
ATOM 637 C C . GLY A 1 86 ? 0.049 1.885 0.438 1.00 58.41 86 GLY A C 1
ATOM 638 O O . GLY A 1 86 ? -1.056 1.468 0.092 1.00 58.41 86 GLY A O 1
ATOM 639 N N . ASP A 1 87 ? 0.192 3.042 1.088 1.00 62.50 87 ASP A N 1
ATOM 640 C CA . ASP A 1 87 ? -0.940 3.873 1.518 1.00 62.50 87 ASP A CA 1
ATOM 641 C C . ASP A 1 87 ? -1.587 4.666 0.370 1.00 62.50 87 ASP A C 1
ATOM 643 O O . ASP A 1 87 ? -2.791 4.937 0.393 1.00 62.50 87 ASP A O 1
ATOM 647 N N . ALA A 1 88 ? -0.830 5.000 -0.676 1.00 65.31 88 ALA A N 1
ATOM 648 C CA . ALA A 1 88 ? -1.360 5.767 -1.801 1.00 65.31 88 ALA A CA 1
ATOM 649 C C . ALA A 1 88 ? -2.309 4.922 -2.671 1.00 65.31 88 ALA A C 1
ATOM 651 O O . ALA A 1 88 ? -3.342 5.411 -3.135 1.00 65.31 88 ALA A O 1
ATOM 652 N N . THR A 1 89 ? -2.029 3.624 -2.796 1.00 66.44 89 THR A N 1
ATOM 653 C CA . THR A 1 89 ? -2.910 2.653 -3.458 1.00 66.44 89 THR A CA 1
ATOM 654 C C . THR A 1 89 ? -4.233 2.486 -2.717 1.00 66.44 89 THR A C 1
ATOM 656 O O . THR A 1 89 ? -5.288 2.371 -3.342 1.00 66.44 89 THR A O 1
ATOM 659 N N . LEU A 1 90 ? -4.208 2.501 -1.380 1.00 72.62 90 LEU A N 1
ATOM 660 C CA . LEU A 1 90 ? -5.421 2.445 -0.560 1.00 72.62 90 LEU A CA 1
ATOM 661 C C . LEU A 1 90 ? -6.296 3.680 -0.772 1.00 72.62 90 LEU A C 1
ATOM 663 O O . LEU A 1 90 ? -7.512 3.550 -0.896 1.00 72.62 90 LEU A O 1
ATOM 667 N N . CYS A 1 91 ? -5.693 4.862 -0.891 1.00 74.31 91 CYS A N 1
ATOM 668 C CA . CYS A 1 91 ? -6.440 6.083 -1.174 1.00 74.31 91 CYS A CA 1
ATOM 669 C C . CYS A 1 91 ? -7.184 6.014 -2.521 1.00 74.31 91 CYS A C 1
ATOM 671 O O . CYS A 1 91 ? -8.369 6.351 -2.588 1.00 74.31 91 CYS A O 1
ATOM 673 N N . VAL A 1 92 ? -6.535 5.506 -3.575 1.00 70.56 92 VAL A N 1
ATOM 674 C CA . VAL A 1 92 ? -7.173 5.416 -4.901 1.00 70.56 92 VAL A CA 1
ATOM 675 C C . VAL A 1 92 ? -8.176 4.263 -5.015 1.00 70.56 92 VAL A C 1
ATOM 677 O O . VAL A 1 92 ? -9.185 4.376 -5.702 1.00 70.56 92 VAL A O 1
ATOM 680 N N . THR A 1 93 ? -7.954 3.156 -4.306 1.00 67.12 93 THR A N 1
ATOM 681 C CA . THR A 1 93 ? -8.831 1.972 -4.398 1.00 67.12 93 THR A CA 1
ATOM 682 C C . THR A 1 93 ? -9.991 1.973 -3.408 1.00 67.12 93 THR A C 1
ATOM 684 O O . THR A 1 93 ? -11.004 1.329 -3.672 1.00 67.12 93 THR A O 1
ATOM 687 N N . GLN A 1 94 ? -9.864 2.658 -2.268 1.00 67.31 94 GLN A N 1
ATOM 688 C CA . GLN A 1 94 ? -10.881 2.639 -1.214 1.00 67.31 94 GLN A CA 1
ATOM 689 C C . GLN A 1 94 ? -11.536 3.999 -0.975 1.00 67.31 94 GLN A C 1
ATOM 691 O O . GLN A 1 94 ? -12.665 4.035 -0.489 1.00 67.31 94 GLN A O 1
ATOM 696 N N . TRP A 1 95 ? -10.836 5.114 -1.218 1.00 65.88 95 TRP A N 1
ATOM 697 C CA . TRP A 1 95 ? -11.287 6.437 -0.756 1.00 65.88 95 TRP A CA 1
ATOM 698 C C . TRP A 1 95 ? -11.715 7.376 -1.885 1.00 65.88 95 TRP A C 1
ATOM 700 O O . TRP A 1 95 ? -12.329 8.406 -1.611 1.00 65.88 95 TRP A O 1
ATOM 710 N N . THR A 1 96 ? -11.457 7.016 -3.141 1.00 69.56 96 THR A N 1
ATOM 711 C CA . THR A 1 96 ? -11.978 7.727 -4.317 1.00 69.56 96 THR A CA 1
ATOM 712 C C . THR A 1 96 ? -13.032 6.889 -5.018 1.00 69.56 96 THR A C 1
ATOM 714 O O . THR A 1 96 ? -12.927 5.667 -5.119 1.00 69.56 96 THR A O 1
ATOM 717 N N . ARG A 1 97 ? -14.094 7.557 -5.470 1.00 73.62 97 ARG A N 1
ATOM 718 C CA . ARG A 1 97 ? -15.128 6.913 -6.273 1.00 73.62 97 ARG A CA 1
ATOM 719 C C . ARG A 1 97 ? -14.658 6.850 -7.720 1.00 73.62 97 ARG A C 1
ATOM 721 O O . ARG A 1 97 ? -13.927 7.734 -8.159 1.00 73.62 97 ARG A O 1
ATOM 728 N N . LYS A 1 98 ? -15.086 5.833 -8.473 1.00 73.38 98 LYS A N 1
ATOM 729 C CA . LYS A 1 98 ? -14.667 5.664 -9.875 1.00 73.38 98 LYS A CA 1
ATOM 730 C C . LYS A 1 98 ? -15.033 6.863 -10.748 1.00 73.38 98 LYS A C 1
ATOM 732 O O . LYS A 1 98 ? -14.327 7.145 -11.706 1.00 73.38 98 LYS A O 1
ATOM 737 N N . GLU A 1 99 ? -16.104 7.569 -10.399 1.00 78.56 99 GLU A N 1
ATOM 738 C CA . GLU A 1 99 ? -16.584 8.751 -11.116 1.00 78.56 99 GLU A CA 1
ATOM 739 C C . GLU A 1 99 ? -15.699 9.984 -10.882 1.00 78.56 99 GLU A C 1
ATOM 741 O O . GLU A 1 99 ? -15.710 10.907 -11.693 1.00 78.56 99 GLU A O 1
ATOM 746 N N . ASP A 1 100 ? -14.923 9.990 -9.795 1.00 80.31 100 ASP A N 1
ATOM 747 C CA . ASP A 1 100 ? -14.010 11.077 -9.428 1.00 80.31 100 ASP A CA 1
ATOM 748 C C . ASP A 1 100 ? -12.585 10.865 -9.984 1.00 80.31 100 ASP A C 1
ATOM 750 O O . ASP A 1 100 ? -11.702 11.701 -9.770 1.00 80.31 100 ASP A O 1
ATOM 754 N N . LEU A 1 101 ? -12.351 9.746 -10.681 1.00 82.94 101 LEU A N 1
ATOM 755 C CA . LEU A 1 101 ? -11.077 9.382 -11.301 1.00 82.94 101 LEU A CA 1
ATOM 756 C C . LEU A 1 101 ? -11.085 9.701 -12.798 1.00 82.94 101 LEU A C 1
ATOM 758 O O . LEU A 1 101 ? -12.131 9.672 -13.450 1.00 82.94 101 LEU A O 1
ATOM 762 N N . SER A 1 102 ? -9.909 9.953 -13.377 1.00 86.62 102 SER A N 1
ATOM 763 C CA . SER A 1 102 ? -9.793 10.005 -14.835 1.00 86.62 102 SER A CA 1
ATOM 764 C C . SER A 1 102 ? -10.192 8.662 -15.463 1.00 86.62 102 SER A C 1
ATOM 766 O O . SER A 1 102 ? -10.002 7.605 -14.850 1.00 86.62 102 SER A O 1
ATOM 768 N N . PRO A 1 103 ? -10.708 8.661 -16.707 1.00 85.50 103 PRO A N 1
ATOM 769 C CA . PRO A 1 103 ? -11.066 7.423 -17.401 1.00 85.50 103 PRO A CA 1
ATOM 770 C C . PRO A 1 103 ? -9.865 6.481 -17.559 1.00 85.50 103 PRO A C 1
ATOM 772 O O . PRO A 1 103 ? -10.019 5.261 -17.494 1.00 85.50 103 PRO A O 1
ATOM 775 N N . GLU A 1 104 ? -8.659 7.036 -17.709 1.00 86.25 104 GLU A N 1
ATOM 776 C CA . GLU A 1 104 ? -7.423 6.260 -17.793 1.00 86.25 104 GLU A CA 1
ATOM 777 C C . GLU A 1 104 ? -7.128 5.538 -16.479 1.00 86.25 104 GLU A C 1
ATOM 779 O O . GLU A 1 104 ? -6.937 4.320 -16.485 1.00 86.25 104 GLU A O 1
ATOM 784 N N . CYS A 1 105 ? -7.185 6.248 -15.350 1.00 85.00 105 CYS A N 1
ATOM 785 C CA . CYS A 1 105 ? -6.998 5.650 -14.034 1.00 85.00 105 CYS A CA 1
ATOM 786 C C . CYS A 1 105 ? -8.101 4.629 -13.707 1.00 85.00 105 CYS A C 1
ATOM 788 O O . CYS A 1 105 ? -7.808 3.486 -13.346 1.00 85.00 105 CYS A O 1
ATOM 790 N N . ALA A 1 106 ? -9.370 4.988 -13.919 1.00 83.75 106 ALA A N 1
ATOM 791 C CA . ALA A 1 106 ? -10.519 4.130 -13.633 1.00 83.75 106 ALA A CA 1
ATOM 792 C C . ALA A 1 106 ? -10.471 2.787 -14.383 1.00 83.75 106 ALA A C 1
ATOM 794 O O . ALA A 1 106 ? -10.884 1.768 -13.830 1.00 83.75 106 ALA A O 1
ATOM 795 N N . SER A 1 107 ? -9.932 2.774 -15.608 1.00 84.12 107 SER A N 1
ATOM 796 C CA . SER A 1 107 ? -9.774 1.559 -16.421 1.00 84.12 107 SER A CA 1
ATOM 797 C C . SER A 1 107 ? -8.696 0.596 -15.910 1.00 84.12 107 SER A C 1
ATOM 799 O O . SER A 1 107 ? -8.717 -0.586 -16.246 1.00 84.12 107 SER A O 1
ATOM 801 N N . THR A 1 108 ? -7.743 1.091 -15.115 1.00 80.31 108 THR A N 1
ATOM 802 C CA . THR A 1 108 ? -6.658 0.269 -14.544 1.00 80.31 108 THR A CA 1
ATOM 803 C C . THR A 1 108 ? -6.994 -0.318 -13.193 1.00 80.31 108 THR A C 1
ATOM 805 O O . THR A 1 108 ? -6.335 -1.259 -12.748 1.00 80.31 108 THR A O 1
ATOM 808 N N . LEU A 1 109 ? -7.998 0.245 -12.527 1.00 76.31 109 LEU A N 1
ATOM 809 C CA . LEU A 1 109 ? -8.424 -0.268 -11.246 1.00 76.31 109 LEU A CA 1
ATOM 810 C C . LEU A 1 109 ? -9.184 -1.574 -11.451 1.00 76.31 109 LEU A C 1
ATOM 812 O O . LEU A 1 109 ? -10.009 -1.669 -12.364 1.00 76.31 109 LEU A O 1
ATOM 816 N N . PRO A 1 110 ? -8.953 -2.571 -10.582 1.00 70.62 110 PRO A N 1
ATOM 817 C CA . PRO A 1 110 ? -9.742 -3.787 -10.607 1.00 70.62 110 PRO A CA 1
ATOM 818 C C . PRO A 1 110 ? -11.228 -3.437 -10.516 1.00 70.62 110 PRO A C 1
ATOM 820 O O . PRO A 1 110 ? -11.639 -2.511 -9.802 1.00 70.62 110 PRO A O 1
ATOM 823 N N . GLU A 1 111 ? -12.052 -4.163 -11.264 1.00 65.56 111 GLU A N 1
ATOM 824 C CA . GLU A 1 111 ? -13.489 -4.064 -11.078 1.00 65.56 111 GLU A CA 1
ATOM 825 C C . GLU A 1 111 ? -13.821 -4.432 -9.627 1.00 65.56 111 GLU A C 1
ATOM 827 O O . GLU A 1 111 ? -13.297 -5.425 -9.112 1.00 65.56 111 GLU A O 1
ATOM 832 N N . PRO A 1 112 ? -14.624 -3.614 -8.923 1.00 56.69 112 PRO A N 1
ATOM 833 C CA . PRO A 1 112 ? -15.102 -3.984 -7.610 1.00 56.69 112 PRO A CA 1
ATOM 834 C C . PRO A 1 112 ? -15.925 -5.249 -7.805 1.00 56.69 112 PRO A C 1
ATOM 836 O O . PRO A 1 112 ? -16.972 -5.225 -8.450 1.00 56.69 112 PRO A O 1
ATOM 839 N N . VAL A 1 113 ? -15.417 -6.363 -7.287 1.00 54.50 113 VAL A N 1
ATOM 840 C CA . VAL A 1 113 ? -16.181 -7.599 -7.226 1.00 54.50 113 VAL A CA 1
ATOM 841 C C . VAL A 1 113 ? -17.325 -7.317 -6.262 1.00 54.50 113 VAL A C 1
ATOM 843 O O . VAL A 1 113 ? -17.122 -7.212 -5.053 1.00 54.50 113 VAL A O 1
ATOM 846 N N . VAL A 1 114 ? -18.519 -7.100 -6.808 1.00 48.84 114 VAL A N 1
ATOM 847 C CA . VAL A 1 114 ? -19.755 -7.086 -6.031 1.00 48.84 114 VAL A CA 1
ATOM 848 C C . VAL A 1 114 ? -20.025 -8.547 -5.697 1.00 48.84 114 VAL A C 1
ATOM 850 O O . VAL A 1 114 ? -20.740 -9.232 -6.420 1.00 48.84 114 VAL A O 1
ATOM 853 N N . GLU A 1 115 ? -19.346 -9.077 -4.679 1.00 45.94 115 GLU A N 1
ATOM 854 C CA . GLU A 1 115 ? -19.706 -10.393 -4.164 1.00 45.94 115 GLU A CA 1
ATOM 855 C C . GLU A 1 115 ? -21.112 -10.279 -3.572 1.00 45.94 115 GLU A C 1
ATOM 857 O O . GLU A 1 115 ? -21.344 -9.499 -2.645 1.00 45.94 115 GLU A O 1
ATOM 862 N N . GLU A 1 116 ? -22.057 -11.011 -4.168 1.00 41.62 116 GLU A N 1
ATOM 863 C CA . GLU A 1 116 ? -23.402 -11.192 -3.633 1.00 41.62 116 GLU A CA 1
ATOM 864 C C . GLU A 1 116 ? -23.294 -11.604 -2.164 1.00 41.62 116 GLU A C 1
ATOM 866 O O . GLU A 1 116 ? -22.555 -12.530 -1.824 1.00 41.62 116 GLU A O 1
ATOM 871 N N . GLU A 1 117 ? -24.008 -10.870 -1.307 1.00 40.47 117 GLU A N 1
ATOM 872 C CA . GLU A 1 117 ? -24.062 -11.038 0.142 1.00 40.47 117 GLU A CA 1
ATOM 873 C C . GLU A 1 117 ? -24.258 -12.512 0.521 1.00 40.47 117 GLU A C 1
ATOM 875 O O . GLU A 1 117 ? -25.376 -13.012 0.634 1.00 40.47 117 GLU A O 1
ATOM 880 N N . LYS A 1 118 ? -23.167 -13.234 0.782 1.00 41.22 118 LYS A N 1
ATOM 881 C CA . LYS A 1 118 ? -23.255 -14.392 1.660 1.00 41.22 118 LYS A CA 1
ATOM 882 C C . LYS A 1 118 ? -23.403 -13.836 3.063 1.00 41.22 118 LYS A C 1
ATOM 884 O O . LYS A 1 118 ? -22.438 -13.335 3.636 1.00 41.22 118 LYS A O 1
ATOM 889 N N . GLU A 1 119 ? -24.622 -13.904 3.589 1.00 44.59 119 GLU A N 1
ATOM 890 C CA . GLU A 1 119 ? -24.897 -13.773 5.016 1.00 44.59 119 GLU A CA 1
ATOM 891 C C . GLU A 1 119 ? -24.007 -14.775 5.768 1.00 44.59 119 GLU A C 1
ATOM 893 O O . GLU A 1 119 ? -24.353 -15.941 5.947 1.00 44.59 119 GLU A O 1
ATOM 898 N N . GLU A 1 120 ? -22.807 -14.355 6.172 1.00 50.84 120 GLU A N 1
ATOM 899 C CA . GLU A 1 120 ? -22.028 -15.108 7.145 1.00 50.84 120 GLU A CA 1
ATOM 900 C C . GLU A 1 120 ? -22.755 -14.994 8.483 1.00 50.84 120 GLU A C 1
ATOM 902 O O . GLU A 1 120 ? -22.668 -13.988 9.195 1.00 50.84 120 GLU A O 1
ATOM 907 N N . GLU A 1 121 ? -23.506 -16.042 8.804 1.00 55.34 121 GLU A N 1
ATOM 908 C CA . GLU A 1 121 ? -24.129 -16.241 10.101 1.00 55.34 121 GLU A CA 1
ATOM 909 C C . GLU A 1 121 ? -23.034 -16.180 11.178 1.00 55.34 121 GLU A C 1
ATOM 911 O O . GLU A 1 121 ? -22.167 -17.050 11.296 1.00 55.34 121 GLU A O 1
ATOM 916 N N . VAL A 1 122 ? -23.004 -15.076 11.928 1.00 61.81 122 VAL A N 1
ATOM 917 C CA . VAL A 1 122 ? -22.006 -14.877 12.979 1.00 61.81 122 VAL A CA 1
ATOM 918 C C . VAL A 1 122 ? -22.304 -15.866 14.096 1.00 61.81 122 VAL A C 1
ATOM 920 O O . VAL A 1 122 ? -23.272 -15.685 14.828 1.00 61.81 122 VAL A O 1
ATOM 923 N N . ASP A 1 123 ? -21.428 -16.856 14.256 1.00 72.12 123 ASP A N 1
ATOM 924 C CA . ASP A 1 123 ? -21.516 -17.850 15.325 1.00 72.12 123 ASP A CA 1
ATOM 925 C C . ASP A 1 123 ? -21.730 -17.195 16.710 1.00 72.12 123 ASP A C 1
ATOM 927 O O . ASP A 1 123 ? -21.126 -16.165 17.057 1.00 72.12 123 ASP A O 1
ATOM 931 N N . ASP A 1 124 ? -22.571 -17.829 17.527 1.00 77.12 124 ASP A N 1
ATOM 932 C CA . ASP A 1 124 ? -22.941 -17.376 18.868 1.00 77.12 124 ASP A CA 1
ATOM 933 C C . ASP A 1 124 ? -21.726 -17.113 19.774 1.00 77.12 124 ASP A C 1
ATOM 935 O O . ASP A 1 124 ? -21.727 -16.169 20.577 1.00 77.12 124 ASP A O 1
ATOM 939 N N . ALA A 1 125 ? -20.643 -17.885 19.637 1.00 77.19 125 ALA A N 1
ATOM 940 C CA . ALA A 1 125 ? -19.415 -17.679 20.400 1.00 77.19 125 ALA A CA 1
ATOM 941 C C . ALA A 1 125 ? -18.724 -16.362 20.013 1.00 77.19 125 ALA A C 1
ATOM 943 O O . ALA A 1 125 ? -18.234 -15.615 20.877 1.00 77.19 125 ALA A O 1
ATOM 944 N N . THR A 1 126 ? -18.728 -16.015 18.728 1.00 78.94 126 THR A N 1
ATOM 945 C CA . THR A 1 126 ? -18.217 -14.739 18.223 1.00 78.94 126 THR A CA 1
ATOM 946 C C . THR A 1 126 ? -19.081 -13.567 18.686 1.00 78.94 126 THR A C 1
ATOM 948 O O . THR A 1 126 ? -18.535 -12.549 19.145 1.00 78.94 126 THR A O 1
ATOM 951 N N . ALA A 1 127 ? -20.408 -13.710 18.666 1.00 80.62 127 ALA A N 1
ATOM 952 C CA . ALA A 1 127 ? -21.339 -12.711 19.192 1.00 80.62 127 ALA A CA 1
ATOM 953 C C . ALA A 1 127 ? -21.150 -12.488 20.706 1.00 80.62 127 ALA A C 1
ATOM 955 O O . ALA A 1 127 ? -21.000 -11.344 21.162 1.00 80.62 127 ALA A O 1
ATOM 956 N N . ALA A 1 128 ? -21.025 -13.563 21.489 1.00 86.06 128 ALA A N 1
ATOM 957 C CA . ALA A 1 128 ? -20.767 -13.502 22.927 1.00 86.06 128 ALA A CA 1
ATOM 958 C C . ALA A 1 128 ? -19.416 -12.837 23.246 1.00 86.06 128 ALA A C 1
ATOM 960 O O . ALA A 1 128 ? -19.314 -11.990 24.145 1.00 86.06 128 ALA A O 1
ATOM 961 N N . ARG A 1 129 ? -18.368 -13.140 22.469 1.00 85.50 129 ARG A N 1
ATOM 962 C CA . ARG A 1 129 ? -17.045 -12.511 22.617 1.00 85.50 129 ARG A CA 1
ATOM 963 C C . ARG A 1 129 ? -17.096 -11.013 22.322 1.00 85.50 129 ARG A C 1
ATOM 965 O O . ARG A 1 129 ? -16.487 -10.223 23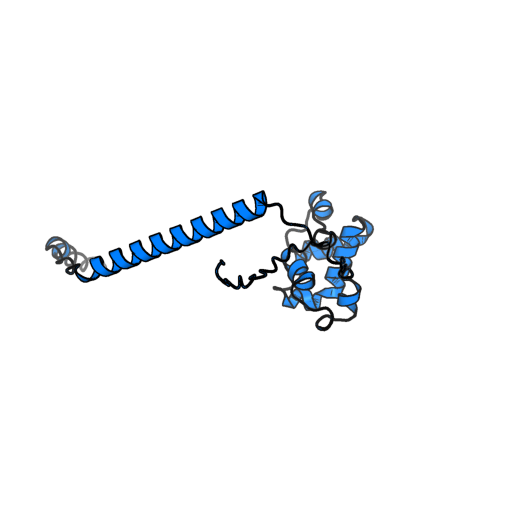.054 1.00 85.50 129 ARG A O 1
ATOM 972 N N . ARG A 1 130 ? -17.842 -10.602 21.291 1.00 90.00 130 ARG A N 1
ATOM 973 C CA . ARG A 1 130 ? -18.084 -9.184 20.971 1.00 90.00 130 ARG A CA 1
ATOM 974 C C . ARG A 1 130 ? -18.842 -8.489 22.105 1.00 90.00 130 ARG A C 1
ATOM 976 O O . ARG A 1 130 ? -18.404 -7.428 22.558 1.00 90.00 130 ARG A O 1
ATOM 983 N N . ALA A 1 131 ? -19.894 -9.108 22.638 1.00 90.50 131 ALA A N 1
ATOM 984 C CA . ALA A 1 131 ? -20.657 -8.576 23.767 1.00 90.50 131 ALA A CA 1
ATOM 985 C C . ALA A 1 131 ? -19.788 -8.398 25.026 1.00 90.50 131 ALA A C 1
ATOM 987 O O . ALA A 1 131 ? -19.818 -7.337 25.658 1.00 90.50 131 ALA A O 1
ATOM 988 N N . LYS A 1 132 ? -18.942 -9.384 25.355 1.00 91.56 132 LYS A N 1
ATOM 989 C CA . LYS A 1 132 ? -18.000 -9.307 26.485 1.00 91.56 132 LYS A CA 1
ATOM 990 C C . LYS A 1 132 ? -17.011 -8.152 26.322 1.00 91.56 132 LYS A C 1
ATOM 992 O O . LYS A 1 132 ? -16.821 -7.373 27.256 1.00 91.56 132 LYS A O 1
ATOM 997 N N . ARG A 1 133 ? -16.423 -7.993 25.131 1.00 93.25 133 ARG A N 1
ATOM 998 C CA . ARG A 1 133 ? -15.506 -6.879 24.825 1.00 93.25 133 ARG A CA 1
ATOM 999 C C . ARG A 1 133 ? -16.202 -5.523 24.938 1.00 93.25 133 ARG A C 1
ATOM 1001 O O . ARG A 1 133 ? -15.632 -4.600 25.514 1.00 93.25 133 ARG A O 1
ATOM 1008 N N . LYS A 1 134 ? -17.439 -5.410 24.446 1.00 94.19 134 LYS A N 1
ATOM 1009 C CA . LYS A 1 134 ? -18.237 -4.178 24.546 1.00 94.19 134 LYS A CA 1
ATOM 1010 C C . LYS A 1 134 ? -18.506 -3.799 26.005 1.00 94.19 134 LYS A C 1
ATOM 1012 O O . LYS A 1 134 ? -18.286 -2.650 26.378 1.00 94.19 134 LYS A O 1
ATOM 1017 N N . ARG A 1 135 ? -18.890 -4.767 26.846 1.00 92.56 135 ARG A N 1
ATOM 1018 C CA . ARG A 1 135 ? -19.098 -4.553 28.290 1.00 92.56 135 ARG A CA 1
ATOM 1019 C C . ARG A 1 135 ? -17.813 -4.144 29.011 1.00 92.56 135 ARG A C 1
ATOM 1021 O O . ARG A 1 135 ? -17.839 -3.212 29.807 1.00 92.56 135 ARG A O 1
ATOM 1028 N N . ALA A 1 136 ? -16.687 -4.790 28.705 1.00 93.19 136 ALA A N 1
ATOM 1029 C CA . ALA A 1 136 ? -15.395 -4.449 29.303 1.00 93.19 136 ALA A CA 1
ATOM 1030 C C . ALA A 1 136 ? -14.965 -3.011 28.967 1.00 93.19 136 ALA A C 1
ATOM 1032 O O . ALA A 1 136 ? -14.555 -2.270 29.856 1.00 93.19 136 ALA A O 1
ATOM 1033 N N . ARG A 1 137 ? -15.127 -2.594 27.703 1.00 94.06 137 ARG A N 1
ATOM 1034 C CA . ARG A 1 137 ? -14.840 -1.217 27.267 1.00 94.06 137 ARG A CA 1
ATOM 1035 C C . ARG A 1 137 ? -15.733 -0.194 27.971 1.00 94.06 137 ARG A C 1
ATOM 1037 O O . ARG A 1 137 ? -15.226 0.824 28.425 1.00 94.06 137 ARG A O 1
ATOM 1044 N N . ALA A 1 138 ? -17.030 -0.478 28.101 1.00 94.38 138 ALA A N 1
ATOM 1045 C CA . ALA A 1 138 ? -17.963 0.406 28.803 1.00 94.38 138 ALA A CA 1
ATOM 1046 C C . ALA A 1 138 ? -17.588 0.576 30.285 1.00 94.38 138 ALA A C 1
ATOM 1048 O O . ALA A 1 138 ? -17.515 1.701 30.772 1.00 94.38 138 ALA A O 1
ATOM 1049 N N . LYS A 1 139 ? -17.263 -0.528 30.971 1.00 95.12 139 LYS A N 1
ATOM 1050 C CA . LYS A 1 139 ? -16.831 -0.497 32.374 1.00 95.12 139 LYS A CA 1
ATOM 1051 C C . LYS A 1 139 ? -15.539 0.304 32.560 1.00 95.12 139 LYS A C 1
ATOM 1053 O O . LYS A 1 139 ? -15.459 1.130 33.463 1.00 95.12 139 LYS A O 1
ATOM 1058 N N . ALA A 1 140 ? -14.548 0.095 31.692 1.00 93.19 140 ALA A N 1
ATOM 1059 C CA . ALA A 1 140 ? -13.293 0.843 31.744 1.00 93.19 140 ALA A CA 1
ATOM 1060 C C . ALA A 1 140 ? -13.512 2.351 31.527 1.00 93.19 140 ALA A C 1
ATOM 1062 O O . ALA A 1 140 ? -12.937 3.171 32.239 1.00 93.19 140 ALA A O 1
ATOM 1063 N N . ALA A 1 141 ? -14.382 2.728 30.585 1.00 94.44 141 ALA A N 1
ATOM 1064 C CA . ALA A 1 141 ? -14.718 4.129 30.340 1.00 94.44 141 ALA A CA 1
ATOM 1065 C C . ALA A 1 141 ? -15.398 4.789 31.554 1.00 94.44 141 ALA A C 1
ATOM 1067 O O . ALA A 1 141 ? -15.083 5.929 31.899 1.00 94.44 141 ALA A O 1
ATOM 1068 N N . GLU A 1 142 ? -16.297 4.070 32.229 1.00 95.31 142 GLU A N 1
ATOM 1069 C CA . GLU A 1 142 ? -16.955 4.547 33.447 1.00 95.31 142 GLU A CA 1
ATOM 1070 C C . GLU A 1 142 ? -15.962 4.727 34.606 1.00 95.31 142 GLU A C 1
ATOM 1072 O O . GLU A 1 142 ? -15.994 5.740 35.306 1.00 95.31 142 GLU A O 1
ATOM 1077 N N . GLU A 1 143 ? -15.032 3.787 34.785 1.00 94.50 143 GLU A N 1
ATOM 1078 C CA . GLU A 1 143 ? -13.994 3.875 35.814 1.00 94.50 143 GLU A CA 1
ATOM 1079 C C . GLU A 1 143 ? -13.080 5.089 35.601 1.00 94.50 143 GLU A C 1
ATOM 1081 O O . GLU A 1 143 ? -12.849 5.862 36.536 1.00 94.50 143 GLU A O 1
ATOM 1086 N N . VAL A 1 144 ? -12.644 5.325 34.360 1.00 93.62 144 VAL A N 1
ATOM 1087 C CA . VAL A 1 144 ? -11.855 6.512 33.994 1.00 93.62 144 VAL A CA 1
ATOM 1088 C C . VAL A 1 144 ? -12.638 7.798 34.266 1.00 93.62 144 VAL A C 1
ATOM 1090 O O . VAL A 1 144 ? -12.097 8.737 34.857 1.00 93.62 144 VAL A O 1
ATOM 1093 N N . ARG A 1 145 ? -13.925 7.847 33.900 1.00 93.25 145 ARG A N 1
ATOM 1094 C CA . ARG A 1 145 ? -14.787 9.005 34.178 1.00 93.25 145 ARG A CA 1
ATOM 1095 C C . ARG A 1 145 ? -14.893 9.275 35.682 1.00 93.25 145 ARG A C 1
ATOM 1097 O O . ARG A 1 145 ? -14.691 10.408 36.115 1.00 93.25 145 ARG A O 1
ATOM 1104 N N . ASN A 1 146 ? -15.117 8.235 36.481 1.00 93.12 146 ASN A N 1
ATOM 1105 C CA . ASN A 1 146 ? -15.217 8.337 37.936 1.00 93.12 146 ASN A CA 1
ATOM 1106 C C . ASN A 1 146 ? -13.902 8.793 38.590 1.00 93.12 146 ASN A C 1
ATOM 1108 O O . ASN A 1 146 ? -13.924 9.588 39.534 1.00 93.12 146 ASN A O 1
ATOM 1112 N N . LEU A 1 147 ? -12.750 8.321 38.105 1.00 89.00 147 LEU A N 1
ATOM 1113 C CA . LEU A 1 147 ? -11.437 8.767 38.581 1.00 89.00 147 LEU A CA 1
ATOM 1114 C C . LEU A 1 147 ? -11.187 10.243 38.248 1.00 89.00 147 LEU A C 1
ATOM 1116 O O . LEU A 1 147 ? -10.760 11.003 39.120 1.00 89.00 147 LEU A O 1
ATOM 1120 N N . ASN A 1 148 ? -11.530 10.675 37.033 1.00 88.88 148 ASN A N 1
ATOM 1121 C CA . ASN A 1 148 ? -11.409 12.074 36.616 1.00 88.88 148 ASN A CA 1
ATOM 1122 C C . ASN A 1 148 ? -12.321 13.005 37.436 1.00 88.88 148 ASN A C 1
ATOM 1124 O O . ASN A 1 148 ? -11.895 14.081 37.869 1.00 88.88 148 ASN A O 1
ATOM 1128 N N . GLU A 1 149 ? -13.552 12.586 37.736 1.00 88.75 149 GLU A N 1
ATOM 1129 C CA . GLU A 1 149 ? -14.466 13.337 38.608 1.00 88.75 149 GLU A CA 1
ATOM 1130 C C . GLU A 1 149 ? -13.967 13.415 40.063 1.00 88.75 149 GLU A C 1
ATOM 1132 O O . GLU A 1 149 ? -14.059 14.463 40.706 1.00 88.75 149 GLU A O 1
ATOM 1137 N N . LYS A 1 150 ? -13.388 12.335 40.601 1.00 85.50 150 LYS A N 1
ATOM 1138 C CA . LYS A 1 150 ? -12.803 12.338 41.955 1.00 85.50 150 LYS A CA 1
ATOM 1139 C C . LYS A 1 150 ? -11.558 13.227 42.041 1.00 85.50 150 LYS A C 1
ATOM 1141 O O . LYS A 1 150 ? -11.402 13.955 43.023 1.00 85.50 150 LYS A O 1
ATOM 1146 N N . ASN A 1 151 ? -10.700 13.211 41.022 1.00 77.50 151 ASN A N 1
ATOM 1147 C CA . ASN A 1 151 ? -9.485 14.028 40.981 1.00 77.50 151 ASN A CA 1
ATOM 1148 C C . ASN A 1 151 ? -9.794 15.521 40.789 1.00 77.50 151 ASN A C 1
ATOM 1150 O O . ASN A 1 151 ? -9.212 16.360 41.476 1.00 77.50 151 ASN A O 1
ATOM 1154 N N . SER A 1 152 ? -10.774 15.866 39.950 1.00 72.94 152 SER A N 1
ATOM 1155 C CA . SER A 1 152 ? -11.224 17.258 39.777 1.00 72.94 152 SER A CA 1
ATOM 1156 C C . SER A 1 152 ? -11.900 17.836 41.028 1.00 72.94 152 SER A C 1
ATOM 1158 O O . SER A 1 152 ? -11.727 19.019 41.327 1.00 72.94 152 SER A O 1
ATOM 1160 N N . LYS A 1 153 ? -12.603 17.012 41.820 1.00 67.25 153 LYS A N 1
ATOM 1161 C CA . LYS A 1 153 ? -13.162 17.425 43.122 1.00 67.25 153 LYS A CA 1
ATOM 1162 C C . LYS A 1 153 ? -12.086 17.601 44.204 1.00 67.25 153 LYS A C 1
ATOM 1164 O O . LYS A 1 153 ? -12.193 18.523 45.008 1.00 67.25 153 LYS A O 1
ATOM 1169 N N . LYS A 1 154 ? -11.025 16.783 44.205 1.00 59.84 154 LYS A N 1
ATOM 1170 C CA . LYS A 1 154 ? -9.895 16.904 45.153 1.00 59.84 154 LYS A CA 1
ATOM 1171 C C . LYS A 1 154 ? -8.909 18.035 44.807 1.00 59.84 154 LYS A C 1
ATOM 1173 O O . LYS A 1 154 ? -8.227 18.532 45.698 1.00 59.84 154 LYS A O 1
ATOM 1178 N N . GLY A 1 155 ? -8.861 18.486 43.551 1.00 55.16 155 GLY A N 1
ATOM 1179 C CA . GLY A 1 155 ? -7.951 19.544 43.084 1.00 55.16 155 GLY A CA 1
ATOM 1180 C C . GLY A 1 155 ? -8.341 20.984 43.449 1.00 55.16 155 GLY A C 1
ATOM 1181 O O . GLY A 1 155 ? -7.492 21.870 43.396 1.00 55.16 155 GLY A O 1
ATOM 1182 N N . LYS A 1 156 ? -9.585 21.252 43.876 1.00 54.88 156 LYS A N 1
ATOM 1183 C CA . LYS A 1 156 ? -10.039 22.622 44.209 1.00 54.88 156 LYS A CA 1
ATOM 1184 C C . LYS A 1 156 ? -9.577 23.143 45.584 1.00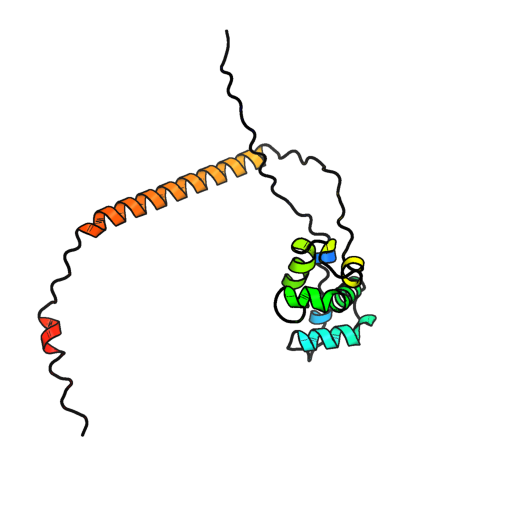 54.88 156 LYS A C 1
ATOM 1186 O O . LYS A 1 156 ? -9.897 24.272 45.938 1.00 54.88 156 LYS A O 1
ATOM 1191 N N . GLY A 1 157 ? -8.815 22.353 46.346 1.00 52.34 157 GLY A N 1
ATOM 1192 C CA . GLY A 1 157 ? -8.319 22.712 47.684 1.00 52.34 157 GLY A CA 1
ATOM 1193 C C . GLY A 1 157 ? -6.797 22.820 47.823 1.00 52.34 157 GLY A C 1
ATOM 1194 O O . GLY A 1 157 ? -6.310 23.016 48.939 1.00 52.34 157 GLY A O 1
ATOM 1195 N N . ALA A 1 158 ? -6.023 22.687 46.739 1.00 56.41 158 ALA A N 1
ATOM 1196 C CA . ALA A 1 158 ? -4.569 22.805 46.804 1.00 56.41 158 ALA A CA 1
ATOM 1197 C C . ALA A 1 158 ? -4.168 24.273 47.035 1.00 56.41 158 ALA A C 1
ATOM 1199 O O . ALA A 1 158 ? -3.980 25.052 46.101 1.00 56.41 158 ALA A O 1
ATOM 1200 N N . LYS A 1 159 ? -4.059 24.658 48.314 1.00 60.91 159 LYS A N 1
ATOM 1201 C CA . LYS A 1 159 ? -3.380 25.883 48.756 1.00 60.91 159 LYS A CA 1
ATOM 1202 C C . LYS A 1 159 ? -2.069 26.009 47.977 1.00 60.91 159 LYS A C 1
ATOM 1204 O O . LYS A 1 159 ? -1.244 25.099 48.040 1.00 60.91 159 LYS A O 1
ATOM 1209 N N . LYS A 1 160 ? -1.881 27.137 47.276 1.00 65.50 160 LYS A N 1
ATOM 1210 C CA . LYS A 1 160 ? -0.599 27.511 46.658 1.00 65.50 160 LYS A CA 1
ATOM 1211 C C . LYS A 1 160 ? 0.532 27.174 47.643 1.00 65.50 160 LYS A C 1
ATOM 1213 O O . LYS A 1 160 ? 0.449 27.625 48.793 1.00 65.50 160 LYS A O 1
ATOM 1218 N N . PRO A 1 161 ? 1.553 26.391 47.252 1.00 61.12 161 PRO A N 1
ATOM 1219 C CA . PRO A 1 161 ? 2.675 26.121 48.137 1.00 61.12 161 PRO A CA 1
ATOM 1220 C C . PRO A 1 161 ? 3.295 27.463 48.536 1.00 61.12 161 PRO A C 1
ATOM 1222 O O . PRO A 1 161 ? 3.685 28.255 47.677 1.00 61.12 161 PRO A O 1
ATOM 1225 N N . LYS A 1 162 ? 3.324 27.763 49.843 1.00 66.06 162 LYS A N 1
ATOM 1226 C CA . LYS A 1 162 ? 4.022 28.951 50.349 1.00 66.06 162 LYS A CA 1
ATOM 1227 C C . LYS A 1 162 ? 5.486 28.833 49.909 1.00 66.06 162 LYS A C 1
ATOM 1229 O O . LYS A 1 162 ? 6.093 27.800 50.202 1.00 66.06 162 LYS A O 1
ATOM 1234 N N . PRO A 1 163 ? 6.067 29.841 49.235 1.00 58.41 163 PRO A N 1
ATOM 1235 C CA . PRO A 1 163 ? 7.471 29.790 48.858 1.00 58.41 163 PRO A CA 1
ATOM 1236 C C . PRO A 1 163 ? 8.308 29.632 50.129 1.00 58.41 163 PRO A C 1
ATOM 1238 O O . PRO A 1 163 ? 8.206 30.429 51.066 1.00 58.41 163 PRO A O 1
ATOM 1241 N N . SER A 1 164 ? 9.096 28.559 50.200 1.00 60.50 164 SER A N 1
ATOM 1242 C CA . SER A 1 164 ? 9.989 28.342 51.331 1.00 60.50 164 SER A CA 1
ATOM 1243 C C . SER A 1 164 ? 11.067 29.432 51.320 1.00 60.50 164 SER A C 1
ATOM 1245 O O . SER A 1 164 ? 11.614 29.789 50.274 1.00 60.50 164 SER A O 1
ATOM 1247 N N . LYS A 1 165 ? 11.401 29.973 52.499 1.00 58.28 165 LYS A N 1
ATOM 1248 C CA . LYS A 1 165 ? 12.410 31.038 52.692 1.00 58.28 165 LYS A CA 1
ATOM 1249 C C . LYS A 1 165 ? 13.796 30.715 52.099 1.00 58.28 165 LYS A C 1
ATOM 1251 O O . LYS A 1 165 ? 14.632 31.610 52.016 1.00 58.28 165 LYS A O 1
ATOM 1256 N N . ARG A 1 166 ? 14.051 29.473 51.670 1.00 56.12 166 ARG A N 1
ATOM 1257 C CA . ARG A 1 166 ? 15.333 29.037 51.106 1.00 56.12 166 ARG A CA 1
ATOM 1258 C C . ARG A 1 166 ? 15.563 29.528 49.670 1.00 56.12 166 ARG A C 1
ATOM 1260 O O . ARG A 1 166 ? 16.712 29.751 49.310 1.00 56.12 166 ARG A O 1
ATOM 1267 N N . SER A 1 167 ? 14.513 29.786 48.880 1.00 54.66 167 SER A N 1
ATOM 1268 C CA . SER A 1 167 ? 14.683 30.275 47.496 1.00 54.66 167 SER A CA 1
ATOM 1269 C C . SER A 1 167 ? 15.048 31.767 47.414 1.00 54.66 167 SER A C 1
ATOM 1271 O O . SER A 1 167 ? 15.612 32.203 46.415 1.00 54.66 167 SER A O 1
ATOM 1273 N N . ARG A 1 168 ? 14.823 32.549 48.482 1.00 53.94 168 ARG A N 1
ATOM 1274 C CA . ARG A 1 168 ? 15.132 33.992 48.498 1.00 53.94 168 ARG A CA 1
ATOM 1275 C C . ARG A 1 168 ? 16.617 34.314 48.701 1.00 53.94 168 ARG A C 1
ATOM 1277 O O . ARG A 1 168 ? 17.010 35.450 48.480 1.00 53.94 168 ARG A O 1
ATOM 1284 N N . ARG A 1 169 ? 17.443 33.340 49.110 1.00 56.06 169 ARG A N 1
ATOM 1285 C CA . ARG A 1 169 ? 18.902 33.525 49.245 1.00 56.06 169 ARG A CA 1
ATOM 1286 C C . ARG A 1 169 ? 19.694 33.188 47.980 1.00 56.06 169 ARG A C 1
ATOM 1288 O O . ARG A 1 169 ? 20.862 33.538 47.925 1.00 56.06 169 ARG A O 1
ATOM 1295 N N . LYS A 1 170 ? 19.087 32.545 46.974 1.00 53.84 170 LYS A N 1
ATOM 1296 C CA . LYS A 1 170 ? 19.789 32.171 45.731 1.00 53.84 170 LYS A CA 1
ATOM 1297 C C . LYS A 1 170 ? 19.548 33.134 44.561 1.00 53.84 170 LYS A C 1
ATOM 1299 O O . LYS A 1 170 ? 20.284 33.083 43.593 1.00 53.84 170 LYS A O 1
ATOM 1304 N N . ALA A 1 171 ? 18.576 34.039 44.682 1.00 55.41 171 ALA A N 1
ATOM 1305 C CA . ALA A 1 171 ? 18.305 35.093 43.699 1.00 55.41 171 ALA A CA 1
ATOM 1306 C C . ALA A 1 171 ? 19.027 36.424 44.007 1.00 55.41 171 ALA A C 1
ATOM 1308 O O . ALA A 1 171 ? 18.641 37.452 43.477 1.00 55.41 171 ALA A O 1
ATOM 1309 N N . LYS A 1 172 ? 20.012 36.434 44.919 1.00 51.78 172 LYS A N 1
ATOM 1310 C CA . LYS A 1 172 ? 20.790 37.640 45.268 1.00 51.78 172 LYS A CA 1
ATOM 1311 C C . LYS A 1 172 ? 22.306 37.422 45.171 1.00 51.78 172 LYS A C 1
ATOM 1313 O O . LYS A 1 172 ? 23.061 38.106 45.844 1.00 51.78 172 LYS A O 1
ATOM 1318 N N . ALA A 1 173 ? 22.729 36.402 44.427 1.00 54.41 173 ALA A N 1
ATOM 1319 C CA . ALA A 1 173 ? 24.135 36.020 44.279 1.00 54.41 173 ALA A CA 1
ATOM 1320 C C . ALA A 1 173 ? 24.512 35.742 42.811 1.00 54.41 173 ALA A C 1
ATOM 1322 O O . ALA A 1 173 ? 25.456 35.007 42.561 1.00 54.41 173 ALA A O 1
ATOM 1323 N N . ILE A 1 174 ? 23.733 36.256 41.855 1.00 56.09 174 ILE A N 1
ATOM 1324 C CA . ILE A 1 174 ? 23.990 36.126 40.414 1.00 56.09 174 ILE A CA 1
ATOM 1325 C C . ILE A 1 174 ? 23.666 37.485 39.775 1.00 56.09 174 ILE A C 1
ATOM 1327 O O . ILE A 1 174 ? 22.707 37.585 39.029 1.00 56.09 174 ILE A O 1
ATOM 1331 N N . ASP A 1 175 ? 24.358 38.548 40.182 1.00 54.88 175 ASP A N 1
ATOM 1332 C CA . ASP A 1 175 ? 24.291 39.868 39.520 1.00 54.88 175 ASP A CA 1
ATOM 1333 C C . ASP A 1 175 ? 25.642 40.615 39.602 1.00 54.88 175 ASP A C 1
ATOM 1335 O O . ASP A 1 175 ? 25.691 41.820 39.402 1.00 54.88 175 ASP A O 1
ATOM 1339 N N . ASP A 1 176 ? 26.751 39.920 39.878 1.00 56.03 176 ASP A N 1
ATOM 1340 C CA . ASP A 1 176 ? 28.092 40.517 39.904 1.00 56.03 176 ASP A CA 1
ATOM 1341 C C . ASP A 1 176 ? 29.113 39.474 39.423 1.00 56.03 176 ASP A C 1
ATOM 1343 O O . ASP A 1 176 ? 29.753 38.837 40.247 1.00 56.03 176 ASP A O 1
ATOM 1347 N N . ASP A 1 177 ? 29.177 39.211 38.114 1.00 54.31 177 ASP A N 1
ATOM 1348 C CA . ASP A 1 177 ? 30.377 38.706 37.414 1.00 54.31 177 ASP A CA 1
ATOM 1349 C C . ASP A 1 177 ? 30.063 38.567 35.911 1.00 54.31 177 ASP A C 1
ATOM 1351 O O . ASP A 1 177 ? 29.673 37.504 35.439 1.00 54.31 177 ASP A O 1
ATOM 1355 N N . ASP A 1 178 ? 30.174 39.676 35.177 1.00 49.31 178 ASP A N 1
ATOM 1356 C CA . ASP A 1 178 ? 30.649 39.689 33.785 1.00 49.31 178 ASP A CA 1
ATOM 1357 C C . ASP A 1 178 ? 31.075 41.131 33.447 1.00 49.31 178 ASP A C 1
ATOM 1359 O O . ASP A 1 178 ? 30.259 42.005 33.136 1.00 49.31 178 ASP A O 1
ATOM 1363 N N . LEU A 1 179 ? 32.379 41.364 33.619 1.00 46.97 179 LEU A N 1
A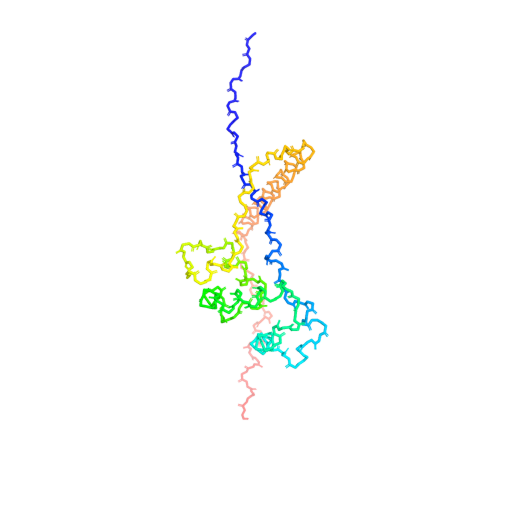TOM 1364 C CA . LEU A 1 179 ? 33.164 42.509 33.152 1.00 46.97 179 LEU A CA 1
ATOM 1365 C C . LEU A 1 179 ? 33.984 42.050 31.943 1.00 46.97 179 LEU A C 1
ATOM 1367 O O . LEU A 1 179 ? 34.592 40.960 32.050 1.00 46.97 179 LEU A O 1
#